Protein AF-A0A3R7V518-F1 (afdb_monomer_lite)

Sequence (97 aa):
MDKMVHTALNSLKMILQNQQITSQNISNASVVGYRRDSNSEFGTAYLNSEEGLNTRVFATREIGAFSTQQGDLESTENPLDVAIKGEGYFIIQPKEG

Foldseek 3Di:
DCQVVVQVVLVVVLVVVLVVLVVVCVVCVPPPPDWRADSWDKDKDFDDDPDDDRPHIGIDTDDDDTDPDDDDDDDPVDPPDDDDDDDDDDDDDPPVD

Secondary structure (DSSP, 8-state):
--HHHHHHHHHHHHHHHHHHHHHHHHHTTTSTTPPPBP---EEEEE---SSS----EEEEE----B------------TT----SSS-------TT-

Structure (mmCIF, N/CA/C/O backbone):
data_AF-A0A3R7V518-F1
#
_entry.id   AF-A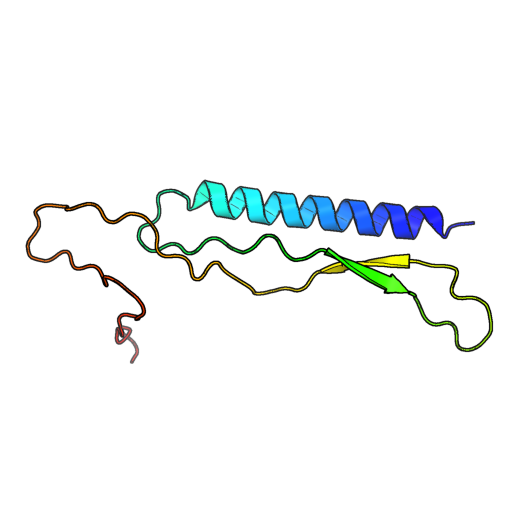0A3R7V518-F1
#
loop_
_atom_site.group_PDB
_atom_site.id
_atom_site.type_symbol
_atom_site.label_atom_id
_atom_site.label_alt_id
_atom_site.label_comp_id
_atom_site.label_asym_id
_atom_site.label_entity_id
_atom_site.label_seq_id
_atom_site.pdbx_PDB_ins_code
_atom_site.Cartn_x
_atom_site.Cartn_y
_atom_site.Cartn_z
_atom_site.occupancy
_atom_site.B_iso_or_equiv
_atom_site.auth_seq_id
_atom_site.auth_comp_id
_atom_site.auth_asym_id
_atom_site.auth_atom_id
_atom_site.pdbx_PDB_model_num
ATOM 1 N N . MET A 1 1 ? 20.311 6.537 -35.758 1.00 65.12 1 MET A N 1
ATOM 2 C CA . MET A 1 1 ? 20.483 7.280 -34.492 1.00 65.12 1 MET A CA 1
ATOM 3 C C . MET A 1 1 ? 19.095 7.789 -34.134 1.00 65.12 1 MET A C 1
ATOM 5 O O . MET A 1 1 ? 18.523 8.463 -34.966 1.00 65.12 1 MET A O 1
ATOM 9 N N . ASP A 1 2 ? 18.341 7.163 -33.226 1.00 69.81 2 ASP A N 1
ATOM 10 C CA . ASP A 1 2 ? 18.330 7.526 -31.794 1.00 69.81 2 ASP A CA 1
ATOM 11 C C . ASP A 1 2 ? 17.738 6.407 -30.887 1.00 69.81 2 ASP A C 1
ATOM 13 O O . ASP A 1 2 ? 17.187 6.631 -29.813 1.00 69.81 2 ASP A O 1
ATOM 17 N N . LYS A 1 3 ? 17.781 5.148 -31.354 1.00 66.94 3 LYS A N 1
ATOM 18 C CA . LYS A 1 3 ? 17.071 4.009 -30.726 1.00 66.94 3 LYS A CA 1
ATOM 19 C C . LYS A 1 3 ? 17.499 3.760 -29.270 1.00 66.94 3 LYS A C 1
ATOM 21 O O . LYS A 1 3 ? 16.656 3.451 -28.436 1.00 66.94 3 LYS A O 1
ATOM 26 N N . MET A 1 4 ? 18.790 3.933 -28.977 1.00 78.19 4 MET A N 1
ATOM 27 C CA . MET A 1 4 ? 19.349 3.737 -27.635 1.00 78.19 4 MET A CA 1
ATOM 28 C C . MET A 1 4 ? 18.865 4.795 -26.641 1.00 78.19 4 MET A C 1
ATOM 30 O O . MET A 1 4 ? 18.643 4.464 -25.482 1.00 78.19 4 MET A O 1
ATOM 34 N N . VAL A 1 5 ? 18.648 6.038 -27.085 1.00 84.94 5 VAL A N 1
ATOM 35 C CA . VAL A 1 5 ? 18.177 7.126 -26.214 1.00 84.94 5 VAL A CA 1
ATOM 36 C C . VAL A 1 5 ? 16.748 6.863 -25.751 1.00 84.94 5 VAL A C 1
ATOM 38 O O . VAL A 1 5 ? 16.453 7.022 -24.571 1.00 84.94 5 VAL A O 1
ATOM 41 N N . HIS A 1 6 ? 15.871 6.374 -26.632 1.00 82.69 6 HIS A N 1
ATOM 42 C CA . HIS A 1 6 ? 14.499 6.026 -26.250 1.00 82.69 6 HIS A CA 1
ATOM 43 C C . HIS A 1 6 ? 14.428 4.839 -25.284 1.00 82.69 6 HIS A C 1
ATOM 45 O O . HIS A 1 6 ? 13.648 4.880 -24.333 1.00 82.69 6 HIS A O 1
ATOM 51 N N . THR A 1 7 ? 15.252 3.808 -25.490 1.00 83.94 7 THR A N 1
ATOM 52 C CA . THR A 1 7 ? 15.352 2.684 -24.548 1.00 83.94 7 THR A CA 1
ATOM 53 C C . THR A 1 7 ? 15.921 3.147 -23.204 1.00 83.94 7 THR A C 1
ATOM 55 O O . THR A 1 7 ? 15.347 2.833 -22.166 1.00 83.94 7 THR A O 1
ATOM 58 N N . ALA A 1 8 ? 16.982 3.962 -23.199 1.00 86.62 8 ALA A N 1
ATOM 59 C CA . ALA A 1 8 ? 17.555 4.512 -21.971 1.00 86.62 8 ALA A CA 1
ATOM 60 C C . ALA A 1 8 ? 16.552 5.393 -21.205 1.00 86.62 8 ALA A C 1
ATOM 62 O O . ALA A 1 8 ? 16.398 5.244 -19.994 1.00 86.62 8 ALA A O 1
ATOM 63 N N . LEU A 1 9 ? 15.820 6.265 -21.906 1.00 89.50 9 LEU A N 1
ATOM 64 C CA . LEU A 1 9 ? 14.787 7.114 -21.314 1.00 89.50 9 LEU A CA 1
ATOM 65 C C . LEU A 1 9 ? 13.636 6.289 -20.718 1.00 89.50 9 LEU A C 1
ATOM 67 O O . LEU A 1 9 ? 13.154 6.608 -19.632 1.00 89.50 9 LEU A O 1
ATOM 71 N N . ASN A 1 10 ? 13.207 5.222 -21.398 1.00 88.12 10 ASN A N 1
ATOM 72 C CA . ASN A 1 10 ? 12.198 4.297 -20.881 1.00 88.12 10 ASN A CA 1
ATOM 73 C C . ASN A 1 10 ? 12.674 3.617 -19.586 1.00 88.12 10 ASN A C 1
ATOM 75 O O . ASN A 1 10 ? 11.942 3.643 -18.597 1.00 88.12 10 ASN A O 1
ATOM 79 N N . SER A 1 11 ? 13.912 3.120 -19.549 1.00 86.75 11 SER A N 1
ATOM 80 C CA . SER A 1 11 ? 14.492 2.535 -18.336 1.00 86.75 11 SER A CA 1
ATOM 81 C C . SER A 1 11 ? 14.588 3.543 -17.187 1.00 86.75 11 SER A C 1
ATOM 83 O O . SER A 1 11 ? 14.198 3.230 -16.064 1.00 86.75 11 SER A O 1
ATOM 85 N N . LEU A 1 12 ? 15.038 4.776 -17.452 1.00 90.62 12 LEU A N 1
ATOM 86 C CA . LEU A 1 12 ? 15.095 5.837 -16.437 1.00 90.62 12 LEU A CA 1
ATOM 87 C C . LEU A 1 12 ? 13.707 6.164 -15.879 1.00 90.62 12 LEU A C 1
ATOM 89 O O . LEU A 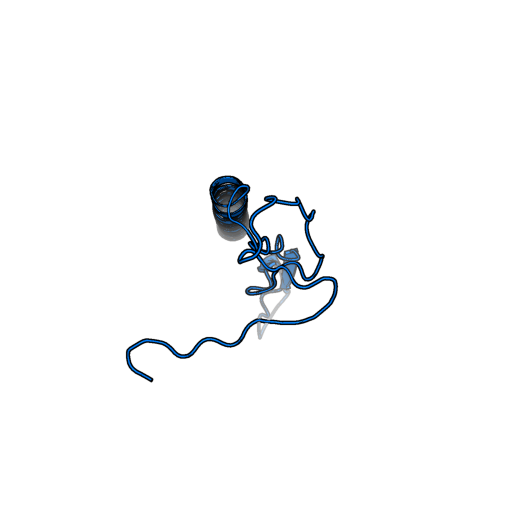1 12 ? 13.538 6.269 -14.665 1.00 90.62 12 LEU A O 1
ATOM 93 N N . LYS A 1 13 ? 12.697 6.269 -16.748 1.00 89.62 13 LYS A N 1
ATOM 94 C CA . LYS A 1 13 ? 11.308 6.489 -16.328 1.00 89.62 13 LYS A CA 1
ATOM 95 C C . LYS A 1 13 ? 10.823 5.375 -15.397 1.00 89.62 13 LYS A C 1
ATOM 97 O O . LYS A 1 13 ? 10.163 5.661 -14.403 1.00 89.62 13 LYS A O 1
ATOM 102 N N . MET A 1 14 ? 11.166 4.124 -15.690 1.00 87.31 14 MET A N 1
ATOM 103 C CA . MET A 1 14 ? 10.771 2.980 -14.865 1.00 87.31 14 MET A CA 1
ATOM 104 C C . MET A 1 14 ? 11.469 2.964 -13.506 1.00 87.31 14 MET A C 1
ATOM 106 O O . MET A 1 14 ? 10.825 2.689 -12.496 1.00 87.31 14 MET A O 1
ATOM 110 N N . ILE A 1 15 ? 12.747 3.342 -13.454 1.00 89.12 15 ILE A N 1
ATOM 111 C CA . ILE A 1 15 ? 13.480 3.506 -12.192 1.00 89.12 15 ILE A CA 1
ATOM 112 C C . ILE A 1 15 ? 12.824 4.586 -11.323 1.00 89.12 15 ILE A C 1
ATOM 114 O O . ILE A 1 15 ? 12.588 4.353 -10.138 1.00 89.12 15 ILE A O 1
ATOM 118 N N . LEU A 1 16 ? 12.472 5.737 -11.908 1.00 91.62 16 LEU A N 1
ATOM 119 C CA . LEU A 1 16 ? 11.797 6.821 -11.185 1.00 91.62 16 LEU A CA 1
ATOM 120 C C . LEU A 1 16 ? 10.439 6.380 -10.621 1.00 91.62 16 LEU A C 1
ATOM 122 O O . LEU A 1 16 ? 10.120 6.669 -9.471 1.00 91.62 16 LEU A O 1
ATOM 126 N N . GLN A 1 17 ? 9.656 5.630 -11.397 1.00 88.56 17 GLN A N 1
ATOM 127 C CA . GLN A 1 17 ? 8.376 5.090 -10.932 1.00 88.56 17 GLN A CA 1
ATOM 128 C C . GLN A 1 17 ? 8.550 4.092 -9.779 1.00 88.56 17 GLN A C 1
ATOM 130 O O . GLN A 1 17 ? 7.801 4.141 -8.804 1.00 88.56 17 GLN A O 1
ATOM 135 N N . ASN A 1 18 ? 9.553 3.217 -9.847 1.00 87.88 18 ASN A N 1
ATOM 136 C CA . ASN A 1 18 ? 9.855 2.291 -8.755 1.00 87.88 18 ASN A CA 1
ATOM 137 C C . ASN A 1 18 ? 10.325 3.006 -7.488 1.00 87.88 18 ASN A C 1
ATOM 139 O O . ASN A 1 18 ? 9.957 2.608 -6.381 1.00 87.88 18 ASN A O 1
ATOM 143 N N . GLN A 1 19 ? 11.110 4.071 -7.641 1.00 92.06 19 GLN A N 1
ATOM 144 C CA . GLN A 1 19 ? 11.511 4.910 -6.519 1.00 92.06 19 GLN A CA 1
ATOM 145 C C . GLN A 1 19 ? 10.291 5.562 -5.860 1.00 92.06 19 GLN A C 1
ATOM 147 O O . GLN A 1 19 ? 10.196 5.560 -4.636 1.00 92.06 19 GLN A O 1
ATOM 152 N N . GLN A 1 20 ? 9.334 6.053 -6.652 1.00 92.19 20 GLN A N 1
ATOM 153 C CA . GLN A 1 20 ? 8.097 6.637 -6.133 1.00 92.19 20 GLN A CA 1
ATOM 154 C C . GLN A 1 20 ? 7.284 5.629 -5.307 1.00 92.19 20 GLN A C 1
ATOM 156 O O . GLN A 1 20 ? 6.840 5.960 -4.211 1.00 92.19 20 GLN A O 1
ATOM 161 N N . ILE A 1 21 ? 7.135 4.390 -5.783 1.00 90.69 21 ILE A N 1
ATOM 162 C CA . ILE A 1 21 ? 6.421 3.326 -5.052 1.00 90.69 21 ILE A CA 1
ATOM 163 C C . ILE A 1 21 ? 7.151 2.949 -3.775 1.00 90.69 21 ILE A C 1
ATOM 165 O O . ILE A 1 21 ? 6.541 2.823 -2.721 1.00 90.69 21 ILE A O 1
ATOM 169 N N . THR A 1 22 ? 8.472 2.807 -3.853 1.00 92.06 22 THR A N 1
ATOM 170 C CA . THR A 1 22 ? 9.289 2.506 -2.676 1.00 92.06 22 THR A CA 1
ATOM 171 C C . THR A 1 22 ? 9.140 3.609 -1.631 1.00 92.06 22 THR A C 1
ATOM 173 O O . THR A 1 22 ? 8.919 3.315 -0.460 1.00 92.06 22 THR A O 1
ATOM 176 N N . SER A 1 23 ? 9.183 4.875 -2.056 1.00 95.50 23 SER A N 1
ATOM 177 C CA . SER A 1 23 ? 8.950 6.022 -1.180 1.00 95.50 23 SER A CA 1
ATOM 178 C C . SER A 1 23 ? 7.561 5.966 -0.547 1.00 95.50 23 SER A C 1
ATOM 180 O O . SER A 1 23 ? 7.452 6.121 0.664 1.00 95.50 23 SER A O 1
ATOM 182 N N . GLN A 1 24 ? 6.515 5.690 -1.331 1.00 93.94 24 GLN A N 1
ATOM 183 C CA . GLN A 1 24 ? 5.143 5.581 -0.832 1.00 93.94 24 GLN A CA 1
ATOM 184 C C . GLN A 1 24 ? 4.992 4.442 0.189 1.00 93.94 24 GLN A C 1
ATOM 186 O O . GLN A 1 24 ? 4.377 4.634 1.238 1.00 93.94 24 GLN A O 1
ATOM 191 N N . ASN A 1 25 ? 5.588 3.280 -0.085 1.00 93.88 25 ASN A N 1
ATOM 192 C CA . ASN A 1 25 ? 5.580 2.129 0.816 1.00 93.88 25 ASN A CA 1
ATOM 193 C C . ASN A 1 25 ? 6.281 2.451 2.147 1.00 93.88 25 ASN A C 1
ATOM 195 O O . ASN A 1 25 ? 5.774 2.094 3.206 1.00 93.88 25 ASN A O 1
ATOM 199 N N . ILE A 1 26 ? 7.423 3.148 2.108 1.00 95.75 26 ILE A N 1
ATOM 200 C CA . ILE A 1 26 ? 8.154 3.569 3.314 1.00 95.75 26 ILE A CA 1
ATOM 201 C C . ILE A 1 26 ? 7.346 4.600 4.105 1.00 95.75 26 ILE A C 1
ATOM 203 O O . ILE A 1 26 ? 7.228 4.481 5.322 1.00 95.75 26 ILE A O 1
ATOM 207 N N . SER A 1 27 ? 6.761 5.592 3.432 1.00 97.25 27 SER A N 1
ATOM 208 C CA . SER A 1 27 ? 5.960 6.629 4.088 1.00 97.25 27 SER A CA 1
ATOM 209 C C . SER A 1 27 ? 4.737 6.068 4.818 1.00 97.25 27 SER A C 1
ATOM 211 O O . SER A 1 27 ? 4.343 6.629 5.834 1.00 97.25 27 SER A O 1
ATOM 213 N N . ASN A 1 28 ? 4.167 4.957 4.340 1.00 95.25 28 ASN A N 1
ATOM 214 C CA . ASN A 1 28 ? 3.017 4.298 4.967 1.00 95.25 28 ASN A CA 1
ATOM 215 C C . ASN A 1 28 ? 3.391 3.070 5.810 1.00 95.25 28 ASN A C 1
ATOM 217 O O . ASN A 1 28 ? 2.505 2.322 6.214 1.00 95.25 28 ASN A O 1
ATOM 221 N N . ALA A 1 29 ? 4.675 2.851 6.105 1.00 93.38 29 ALA A N 1
ATOM 222 C CA . ALA A 1 29 ? 5.124 1.661 6.829 1.00 93.38 29 ALA A CA 1
ATOM 223 C C . ALA A 1 29 ? 4.507 1.522 8.236 1.00 93.38 29 ALA A C 1
ATOM 225 O O . ALA A 1 29 ? 4.393 0.409 8.738 1.00 93.38 29 ALA A O 1
ATOM 226 N N . SER A 1 30 ? 4.099 2.631 8.862 1.00 92.88 30 SER A N 1
ATOM 227 C CA . SER A 1 30 ? 3.448 2.658 10.180 1.00 92.88 30 SER A CA 1
ATOM 228 C C . SER A 1 30 ? 1.918 2.746 10.127 1.00 92.88 30 SER A C 1
ATOM 230 O O . SER A 1 30 ? 1.273 2.800 11.173 1.00 92.88 30 SER A O 1
ATOM 232 N N . VAL A 1 31 ? 1.314 2.791 8.935 1.00 94.31 31 VAL A N 1
ATOM 233 C CA . VAL A 1 31 ? -0.143 2.885 8.794 1.00 94.31 31 VAL A CA 1
ATOM 234 C C . VAL A 1 31 ? -0.764 1.509 9.036 1.00 94.31 31 VAL A C 1
ATOM 236 O O . VAL A 1 31 ? -0.486 0.545 8.322 1.00 94.31 31 VAL A O 1
ATOM 239 N N . VAL A 1 32 ? -1.641 1.418 10.038 1.00 93.44 32 VAL A N 1
ATOM 240 C CA . VAL A 1 32 ? -2.334 0.172 10.397 1.00 93.44 32 VAL A CA 1
ATOM 241 C C . VAL A 1 32 ? -3.185 -0.321 9.226 1.00 93.44 32 VAL A C 1
ATOM 243 O O . VAL A 1 32 ? -3.958 0.434 8.638 1.00 93.44 32 VAL A O 1
ATOM 246 N N . GLY A 1 33 ? -3.047 -1.603 8.883 1.00 92.06 33 GLY A N 1
ATOM 247 C CA . GLY A 1 33 ? -3.793 -2.229 7.787 1.00 92.06 33 GLY A CA 1
ATOM 248 C C . GLY A 1 33 ? -3.298 -1.873 6.380 1.00 92.06 33 GLY A C 1
ATOM 249 O O . GLY A 1 33 ? -3.910 -2.311 5.404 1.00 92.06 33 GLY A O 1
ATOM 250 N N . TYR A 1 34 ? -2.196 -1.122 6.248 1.00 94.12 34 TYR A N 1
ATOM 251 C CA . TYR A 1 34 ? -1.608 -0.805 4.949 1.00 94.12 34 TYR A CA 1
ATOM 252 C C . TYR A 1 34 ? -1.137 -2.071 4.223 1.00 94.12 34 TYR A C 1
ATOM 254 O O . TYR A 1 34 ? -0.401 -2.898 4.766 1.00 94.12 34 TYR A O 1
ATOM 262 N N . ARG A 1 35 ? -1.543 -2.214 2.959 1.00 92.25 35 ARG A N 1
ATOM 263 C CA . ARG A 1 35 ? -1.023 -3.236 2.050 1.00 92.25 35 ARG A CA 1
ATOM 264 C C . ARG A 1 35 ? -0.053 -2.555 1.101 1.00 92.25 35 ARG A C 1
ATOM 266 O O . ARG A 1 35 ? -0.456 -1.682 0.340 1.00 92.25 35 ARG A O 1
ATOM 273 N N . ARG A 1 36 ? 1.221 -2.953 1.159 1.00 91.88 36 ARG A N 1
ATOM 274 C CA . ARG A 1 36 ? 2.248 -2.383 0.282 1.00 91.88 36 ARG A CA 1
ATOM 275 C C . ARG A 1 36 ? 1.874 -2.584 -1.182 1.00 91.88 36 ARG A C 1
ATOM 277 O O . ARG A 1 36 ? 1.437 -3.678 -1.562 1.00 91.88 36 ARG A O 1
ATOM 284 N N . ASP A 1 37 ? 2.133 -1.570 -1.992 1.00 90.19 37 ASP A N 1
ATOM 285 C CA . ASP A 1 37 ? 2.085 -1.719 -3.438 1.00 90.19 37 ASP A CA 1
ATOM 286 C C . ASP A 1 37 ? 3.168 -2.711 -3.855 1.00 90.19 37 ASP A C 1
ATOM 288 O O . ASP A 1 37 ? 4.314 -2.648 -3.385 1.00 90.19 37 ASP A O 1
ATOM 292 N N . SER A 1 38 ? 2.798 -3.660 -4.713 1.00 82.44 38 SER A N 1
ATOM 293 C CA . SER A 1 38 ? 3.766 -4.609 -5.237 1.00 82.44 38 SER A CA 1
ATOM 294 C C . SER A 1 38 ? 4.745 -3.864 -6.135 1.00 82.44 38 SER A C 1
ATOM 296 O O . SER A 1 38 ? 4.357 -3.024 -6.956 1.00 82.44 38 SER A O 1
ATOM 298 N N . ASN A 1 39 ? 6.030 -4.194 -6.006 1.00 69.94 39 ASN A N 1
ATOM 299 C CA . ASN A 1 39 ? 6.992 -3.816 -7.026 1.00 69.94 39 ASN A CA 1
ATOM 300 C C . ASN A 1 39 ? 6.536 -4.508 -8.301 1.00 69.94 39 ASN A C 1
ATOM 302 O O . ASN A 1 39 ? 6.506 -5.735 -8.357 1.00 69.94 39 ASN A O 1
ATOM 306 N N . SER A 1 40 ? 6.114 -3.729 -9.286 1.00 64.69 40 SER A N 1
ATOM 307 C CA . SER A 1 40 ? 5.596 -4.327 -10.501 1.00 64.69 40 SER A CA 1
ATOM 308 C C . SER A 1 40 ? 6.614 -5.232 -11.147 1.00 64.69 40 SER A C 1
ATOM 310 O O . SER A 1 40 ? 7.794 -4.892 -11.253 1.00 64.69 40 SER A O 1
ATOM 312 N N . GLU A 1 41 ? 6.107 -6.343 -11.649 1.00 65.88 41 GLU A N 1
ATOM 313 C CA . GLU A 1 41 ? 6.870 -7.215 -12.509 1.00 65.88 41 GLU A CA 1
ATOM 314 C C . GLU A 1 41 ? 7.296 -6.433 -13.750 1.00 65.88 41 GLU A C 1
ATOM 316 O O . GLU A 1 41 ? 6.502 -5.752 -14.415 1.00 65.88 41 GLU A O 1
ATOM 321 N N . PHE A 1 42 ? 8.600 -6.467 -14.003 1.00 70.31 42 PHE A N 1
ATOM 322 C CA . PHE A 1 42 ? 9.190 -5.841 -15.164 1.00 70.31 42 PHE A CA 1
ATOM 323 C C . PHE A 1 42 ? 9.132 -6.810 -16.334 1.00 70.31 42 PHE A C 1
ATOM 325 O O . PHE A 1 42 ? 9.763 -7.864 -16.318 1.00 70.31 42 PHE A O 1
ATOM 332 N N . GLY A 1 43 ? 8.375 -6.428 -17.354 1.00 73.38 43 GLY A N 1
ATOM 333 C CA . GLY A 1 43 ? 8.315 -7.126 -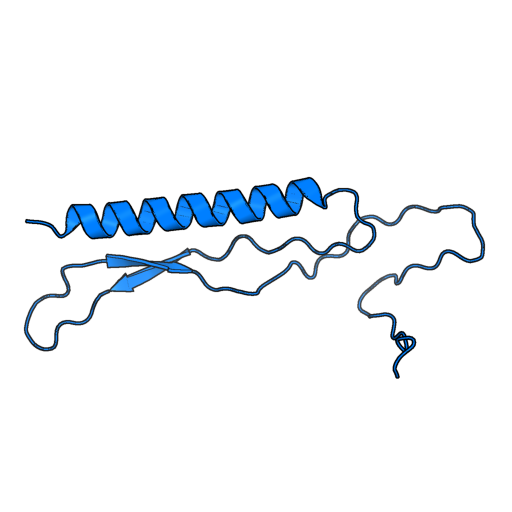18.626 1.00 73.38 43 GLY A CA 1
ATOM 334 C C . GLY A 1 43 ? 9.225 -6.481 -19.664 1.00 73.38 43 GLY A C 1
ATOM 335 O O . GLY A 1 43 ? 9.773 -5.392 -19.476 1.00 73.38 43 GLY A O 1
ATOM 336 N N . THR A 1 44 ? 9.356 -7.148 -20.806 1.00 78.62 44 THR A N 1
ATOM 337 C CA . THR A 1 44 ? 9.925 -6.546 -22.013 1.00 78.62 44 THR A CA 1
ATOM 338 C C . THR A 1 44 ? 8.941 -6.708 -23.159 1.00 78.62 44 THR A C 1
ATOM 340 O O . THR A 1 44 ? 8.308 -7.753 -23.303 1.00 78.62 44 THR A O 1
ATOM 343 N N . ALA A 1 45 ? 8.790 -5.666 -23.969 1.00 80.94 45 ALA A N 1
ATOM 344 C CA . ALA A 1 45 ? 7.973 -5.692 -25.170 1.00 80.94 45 ALA A CA 1
ATOM 345 C C . ALA A 1 45 ? 8.780 -5.195 -26.365 1.00 80.94 45 ALA A C 1
ATOM 347 O O . ALA A 1 45 ? 9.510 -4.201 -26.288 1.00 80.94 45 ALA A O 1
ATOM 348 N N . TYR A 1 46 ? 8.622 -5.891 -27.485 1.00 78.00 46 TYR A N 1
ATOM 349 C CA . TYR A 1 46 ? 9.171 -5.470 -28.764 1.00 78.00 46 TYR A CA 1
ATOM 350 C C . TYR A 1 46 ? 8.200 -4.503 -29.434 1.00 78.00 46 TYR A C 1
ATOM 352 O O . TYR A 1 46 ? 6.989 -4.724 -29.433 1.00 78.00 46 TYR A O 1
ATOM 360 N N . LEU A 1 47 ? 8.728 -3.434 -30.028 1.00 73.00 47 LEU A N 1
ATOM 361 C CA . LEU A 1 47 ? 7.920 -2.597 -30.909 1.00 73.00 47 LEU A CA 1
ATOM 362 C C . LEU A 1 47 ? 7.773 -3.316 -32.252 1.00 73.00 47 LEU A C 1
ATOM 364 O O . LEU A 1 47 ? 8.769 -3.481 -32.959 1.00 73.00 47 LEU A O 1
ATOM 368 N N . ASN A 1 48 ? 6.551 -3.731 -32.584 1.00 68.56 48 ASN A N 1
ATOM 369 C CA . ASN A 1 48 ? 6.248 -4.358 -33.868 1.00 68.56 48 ASN A CA 1
ATOM 370 C C . ASN A 1 48 ? 6.363 -3.326 -34.997 1.00 68.56 48 ASN A C 1
ATOM 372 O O . ASN A 1 48 ? 5.733 -2.270 -34.938 1.00 68.56 48 ASN A O 1
ATOM 376 N N . SER A 1 49 ? 7.172 -3.631 -36.013 1.00 65.06 49 SER A N 1
ATOM 377 C CA . SER A 1 49 ? 7.199 -2.902 -37.286 1.00 65.06 49 SER A CA 1
ATOM 378 C C . SER A 1 49 ? 6.419 -3.709 -38.323 1.00 65.06 49 SER A C 1
ATOM 380 O O . SER A 1 49 ? 6.699 -4.895 -38.477 1.00 65.06 49 SER A O 1
ATOM 382 N N . GLU A 1 50 ? 5.458 -3.099 -39.025 1.00 65.38 50 GLU A N 1
ATOM 383 C CA . GLU A 1 50 ? 4.695 -3.777 -40.095 1.00 65.38 50 GLU A CA 1
ATOM 384 C C . GLU A 1 50 ? 5.601 -4.216 -41.257 1.00 65.38 50 GLU A C 1
ATOM 386 O O . GLU A 1 50 ? 5.359 -5.244 -41.882 1.00 65.38 50 GLU A O 1
ATOM 391 N N . GLU A 1 51 ? 6.709 -3.502 -41.476 1.00 61.62 51 GLU A N 1
ATOM 392 C CA . GLU A 1 51 ? 7.774 -3.893 -42.396 1.00 61.62 51 GLU A CA 1
ATOM 393 C C . GLU A 1 51 ? 9.136 -3.818 -41.678 1.00 61.62 51 GLU A C 1
ATOM 395 O O . GLU A 1 51 ? 9.552 -2.756 -41.203 1.00 61.62 51 GLU A O 1
ATOM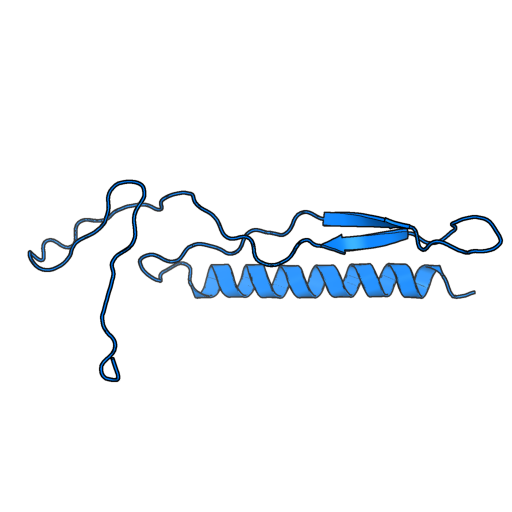 400 N N . GLY A 1 52 ? 9.843 -4.950 -41.561 1.00 66.69 52 GLY A N 1
ATOM 401 C CA . GLY A 1 52 ? 11.237 -5.018 -41.090 1.00 66.69 52 GLY A CA 1
ATOM 402 C C . GLY A 1 52 ? 11.481 -5.725 -39.7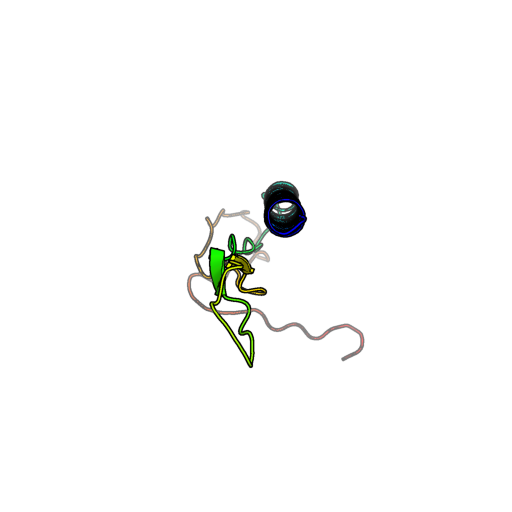47 1.00 66.69 52 GLY A C 1
ATOM 403 O O . GLY A 1 52 ? 10.589 -6.294 -39.129 1.00 66.69 52 GLY A O 1
ATOM 404 N N . LEU A 1 53 ? 12.746 -5.722 -39.303 1.00 66.69 53 LEU A N 1
ATO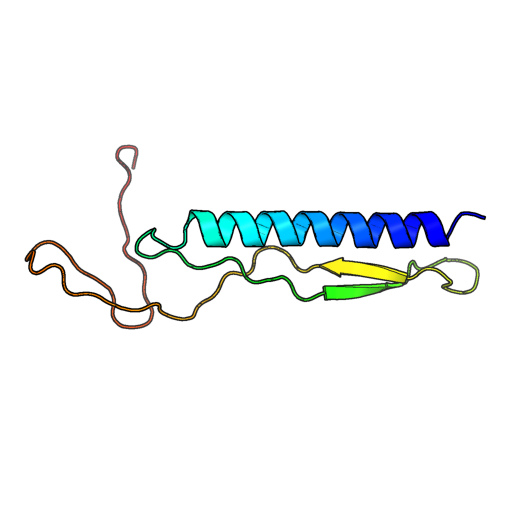M 405 C CA . LEU A 1 53 ? 13.176 -6.379 -38.061 1.00 66.69 53 LEU A CA 1
ATOM 406 C C . LEU A 1 53 ? 12.788 -5.564 -36.812 1.00 66.69 53 LEU A C 1
ATOM 408 O O . LEU A 1 53 ? 13.073 -4.363 -36.719 1.00 66.69 53 LEU A O 1
ATOM 412 N N . ASN A 1 54 ? 12.248 -6.250 -35.799 1.00 70.00 54 ASN A N 1
ATOM 413 C CA . ASN A 1 54 ? 11.924 -5.698 -34.478 1.00 70.00 54 ASN A CA 1
ATOM 414 C C . ASN A 1 54 ? 13.200 -5.363 -33.685 1.00 70.00 54 ASN A C 1
ATOM 416 O O . ASN A 1 54 ? 13.675 -6.123 -32.848 1.00 70.00 54 ASN A O 1
ATOM 420 N N . THR A 1 55 ? 13.782 -4.199 -33.966 1.00 69.94 55 THR A N 1
ATOM 421 C CA . THR A 1 55 ? 15.079 -3.768 -33.405 1.00 69.94 55 THR A CA 1
ATOM 422 C C . THR A 1 55 ? 14.968 -2.929 -32.127 1.00 69.94 55 THR A C 1
ATOM 424 O O . THR A 1 55 ? 15.964 -2.351 -31.694 1.00 69.94 55 THR A O 1
ATOM 427 N N . ARG A 1 56 ? 13.771 -2.794 -31.540 1.00 72.81 56 ARG A N 1
ATOM 428 C CA . ARG A 1 56 ? 13.528 -1.976 -30.340 1.00 72.81 56 ARG A CA 1
ATOM 429 C C . ARG A 1 56 ? 12.845 -2.802 -29.261 1.00 72.81 56 ARG A C 1
ATOM 431 O O . ARG A 1 56 ? 11.777 -3.359 -29.505 1.00 72.81 56 ARG A O 1
ATOM 438 N N . VAL A 1 57 ? 13.451 -2.804 -28.079 1.00 76.44 57 VAL A N 1
ATOM 439 C CA . VAL A 1 57 ? 12.910 -3.412 -26.863 1.00 76.44 57 VAL A CA 1
ATOM 440 C C . VAL A 1 57 ? 12.631 -2.297 -25.867 1.00 76.44 57 VAL A C 1
ATOM 442 O O . VAL A 1 57 ? 13.495 -1.450 -25.620 1.00 76.44 57 VAL A O 1
ATOM 445 N N . PHE A 1 58 ? 11.422 -2.295 -25.325 1.00 79.56 58 PHE A N 1
ATOM 446 C CA . PHE A 1 58 ? 11.010 -1.432 -24.230 1.00 79.56 58 PHE A CA 1
ATOM 447 C C . PHE A 1 58 ? 10.768 -2.285 -22.999 1.00 79.56 58 PHE A C 1
ATOM 449 O O . PHE A 1 58 ? 10.226 -3.387 -23.095 1.00 79.56 58 PHE A O 1
ATOM 456 N N . ALA A 1 59 ? 11.155 -1.769 -21.844 1.00 79.00 59 ALA A N 1
ATOM 457 C CA . ALA A 1 59 ? 10.742 -2.348 -20.591 1.00 79.00 59 ALA A CA 1
ATOM 458 C C . ALA A 1 59 ? 9.282 -1.930 -20.321 1.00 79.00 59 ALA A C 1
ATOM 460 O O . ALA A 1 59 ? 8.864 -0.790 -20.569 1.00 79.00 59 ALA A O 1
ATOM 461 N N . THR A 1 60 ? 8.483 -2.901 -19.893 1.00 78.94 60 THR A N 1
ATOM 462 C CA . THR A 1 60 ? 7.062 -2.760 -19.573 1.00 78.94 60 THR A CA 1
ATOM 463 C C . THR A 1 60 ? 6.826 -3.095 -18.110 1.00 78.94 60 THR A C 1
ATOM 465 O O . THR A 1 60 ? 7.690 -3.643 -17.424 1.00 78.94 60 THR A O 1
ATOM 468 N N . ARG A 1 61 ? 5.660 -2.700 -17.608 1.00 73.56 61 ARG A N 1
ATOM 469 C CA . ARG A 1 61 ? 5.321 -2.791 -16.195 1.00 73.56 61 ARG A CA 1
ATOM 470 C C . ARG A 1 61 ? 3.833 -3.081 -16.051 1.00 73.56 61 ARG A C 1
ATOM 472 O O . ARG A 1 61 ? 3.028 -2.360 -16.637 1.00 73.56 61 ARG A O 1
ATOM 479 N N . GLU A 1 62 ? 3.475 -4.077 -15.252 1.00 72.75 62 GLU A N 1
ATOM 480 C CA . GLU A 1 62 ? 2.081 -4.322 -14.865 1.00 72.75 62 GLU A CA 1
ATOM 481 C C . GLU A 1 62 ? 1.691 -3.418 -13.687 1.00 72.75 62 GLU A C 1
ATOM 483 O O . GLU A 1 62 ? 2.430 -3.327 -12.713 1.00 72.75 62 GLU A O 1
ATOM 488 N N . ILE A 1 63 ? 0.575 -2.692 -13.763 1.00 72.88 63 ILE A N 1
ATOM 489 C CA . ILE A 1 63 ? 0.195 -1.671 -12.769 1.00 72.88 63 ILE A CA 1
ATOM 490 C C . ILE A 1 63 ? -0.986 -2.177 -11.934 1.00 72.88 63 ILE A C 1
ATOM 492 O O . ILE A 1 63 ? -1.903 -2.779 -12.479 1.00 72.88 63 ILE A O 1
ATOM 496 N N . GLY A 1 64 ? -0.999 -1.855 -10.635 1.00 74.88 64 GLY A N 1
ATOM 497 C CA . GLY A 1 64 ? -2.198 -1.971 -9.793 1.00 74.88 64 GLY A CA 1
ATOM 498 C C . GLY A 1 64 ? -2.254 -3.183 -8.862 1.00 74.88 64 GLY A C 1
ATOM 499 O O . GLY A 1 64 ? -3.285 -3.407 -8.237 1.00 74.88 64 GLY A O 1
ATOM 500 N N . ALA A 1 65 ? -1.171 -3.951 -8.740 1.00 85.94 65 ALA A N 1
ATOM 501 C CA . ALA A 1 65 ? -1.087 -5.035 -7.765 1.00 85.94 65 ALA A CA 1
ATOM 502 C C . ALA A 1 65 ? -0.587 -4.531 -6.400 1.00 85.94 65 ALA A C 1
ATOM 504 O O . ALA A 1 65 ? 0.379 -3.770 -6.321 1.00 85.94 65 ALA A O 1
ATOM 505 N N . PHE A 1 66 ? -1.189 -5.031 -5.323 1.00 89.81 66 PHE A N 1
ATOM 506 C CA . PHE A 1 66 ? -0.744 -4.836 -3.942 1.00 89.81 66 PHE A CA 1
ATOM 507 C C . PHE A 1 66 ? -0.543 -6.192 -3.257 1.00 89.81 66 PHE A C 1
ATOM 509 O O . PHE A 1 66 ? -1.028 -7.226 -3.717 1.00 89.81 66 PHE A O 1
ATOM 516 N N . SER A 1 67 ? 0.198 -6.203 -2.154 1.00 89.94 67 SER A N 1
ATOM 517 C CA . SER A 1 67 ? 0.453 -7.427 -1.394 1.00 89.94 67 SER A CA 1
ATOM 518 C C . SER A 1 67 ? -0.806 -7.930 -0.685 1.00 89.94 67 SER A C 1
ATOM 520 O O . SER A 1 67 ? -1.383 -7.216 0.132 1.00 89.94 67 SER A O 1
ATOM 522 N N . THR A 1 68 ? -1.171 -9.194 -0.901 1.00 88.62 68 THR A N 1
ATOM 523 C CA . THR A 1 68 ? -2.230 -9.884 -0.140 1.00 88.62 68 THR A CA 1
ATOM 524 C C . THR A 1 68 ? -1.738 -10.438 1.201 1.00 88.62 68 THR A C 1
ATOM 526 O O . THR A 1 68 ? -2.535 -10.819 2.051 1.00 88.62 68 THR A O 1
ATOM 529 N N . GLN A 1 69 ? -0.422 -10.439 1.445 1.00 89.88 69 GLN A N 1
ATOM 530 C CA . GLN A 1 69 ? 0.158 -10.973 2.681 1.00 89.88 69 GLN A CA 1
ATOM 531 C C . GLN A 1 69 ? -0.261 -10.153 3.898 1.00 89.88 69 GLN A C 1
ATOM 533 O O . GLN A 1 69 ? -0.125 -8.925 3.895 1.00 89.88 69 GLN A O 1
ATOM 538 N N . GLN A 1 70 ? -0.773 -10.843 4.918 1.00 90.06 70 GLN A N 1
ATOM 539 C CA . GLN A 1 70 ? -1.138 -10.271 6.212 1.00 90.06 70 GLN A CA 1
ATOM 540 C C . GLN A 1 70 ? 0.112 -9.773 6.945 1.00 90.06 70 GLN A C 1
ATOM 542 O O . GLN A 1 70 ? 1.112 -10.483 7.011 1.00 90.06 70 GLN A O 1
ATOM 547 N N . GLY A 1 71 ? 0.041 -8.549 7.473 1.00 90.19 71 GLY A N 1
ATOM 548 C CA . GLY A 1 71 ? 1.079 -7.990 8.338 1.00 90.19 71 GLY A CA 1
ATOM 549 C C . GLY A 1 71 ? 0.950 -8.465 9.784 1.00 90.19 71 GLY A C 1
ATOM 550 O O . GLY A 1 71 ? -0.012 -9.152 10.144 1.00 90.19 71 GLY A O 1
ATOM 551 N N . ASP A 1 72 ? 1.905 -8.055 10.612 1.00 91.12 72 ASP A N 1
ATOM 552 C CA . ASP A 1 72 ? 1.910 -8.381 12.034 1.00 91.12 72 ASP A CA 1
ATOM 553 C C . ASP A 1 72 ? 0.707 -7.760 12.758 1.00 91.12 72 ASP A C 1
ATOM 555 O O . ASP A 1 72 ? 0.229 -6.676 12.414 1.00 91.12 72 ASP A O 1
ATOM 559 N N . LEU A 1 73 ? 0.197 -8.482 13.757 1.00 92.94 73 LEU A N 1
ATOM 560 C CA . LEU A 1 73 ? -0.894 -8.032 14.615 1.00 92.94 73 LEU A CA 1
ATOM 561 C C . LEU A 1 73 ? -0.344 -7.751 16.011 1.00 92.94 73 LEU A C 1
ATOM 563 O O . LEU A 1 73 ? 0.245 -8.633 16.636 1.00 92.94 73 LEU A O 1
ATOM 567 N N . GLU A 1 74 ? -0.585 -6.542 16.501 1.00 92.62 74 GLU A N 1
ATOM 568 C CA . GLU A 1 74 ? -0.220 -6.104 17.845 1.00 92.62 74 GLU A CA 1
ATOM 569 C C . GLU A 1 74 ? -1.489 -5.889 18.677 1.00 92.62 74 GLU A C 1
ATOM 571 O O . GLU A 1 74 ? -2.484 -5.350 18.191 1.00 92.62 74 GLU A O 1
ATOM 576 N N . SER A 1 75 ? -1.470 -6.344 19.931 1.00 92.50 75 SER A N 1
ATOM 577 C CA . SER A 1 75 ? -2.577 -6.118 20.862 1.00 92.50 75 SER A CA 1
ATOM 578 C C . SER A 1 75 ? -2.469 -4.719 21.454 1.00 92.50 75 SER A C 1
ATOM 580 O O . SER A 1 75 ? -1.464 -4.400 22.079 1.00 92.50 75 SER A O 1
ATOM 582 N N . THR A 1 76 ? -3.522 -3.914 21.319 1.00 94.12 76 THR A N 1
ATOM 583 C CA . THR A 1 76 ? -3.574 -2.548 21.865 1.00 94.12 76 THR A CA 1
ATOM 584 C C . THR A 1 76 ? -4.161 -2.472 23.279 1.00 94.12 76 THR A C 1
ATOM 586 O O . THR A 1 76 ? -4.217 -1.391 23.855 1.00 94.12 76 THR A O 1
ATOM 589 N N . GLU A 1 77 ? -4.640 -3.597 23.831 1.00 95.06 77 GLU A N 1
ATOM 590 C CA . GLU A 1 77 ? -5.354 -3.698 25.124 1.00 95.06 77 GLU A CA 1
ATOM 591 C C . GLU A 1 77 ? -6.672 -2.902 25.215 1.00 95.06 77 GLU A C 1
ATOM 593 O O . GLU A 1 77 ? -7.354 -2.926 26.241 1.00 95.06 77 GLU A O 1
ATOM 598 N N . ASN A 1 78 ? -7.085 -2.243 24.134 1.00 96.94 78 ASN A N 1
ATOM 599 C CA . ASN A 1 78 ? -8.345 -1.523 24.059 1.00 96.94 78 ASN A CA 1
ATOM 600 C C . ASN A 1 78 ? -9.458 -2.463 23.558 1.00 96.94 78 ASN A C 1
ATOM 602 O O . ASN A 1 78 ? -9.350 -2.996 22.452 1.00 96.94 78 ASN A O 1
ATOM 606 N N . PRO A 1 79 ? -10.561 -2.651 24.308 1.00 95.12 79 PRO A N 1
ATOM 607 C CA . PRO A 1 79 ? -11.636 -3.566 23.915 1.00 95.12 79 PRO A CA 1
ATOM 608 C C . PRO A 1 79 ? -12.378 -3.167 22.628 1.00 95.12 79 PRO A C 1
ATOM 610 O O . PRO A 1 79 ? -13.136 -3.979 22.101 1.00 95.12 79 PRO A O 1
ATOM 613 N N . LEU A 1 80 ? -12.209 -1.934 22.139 1.00 96.38 80 LEU A N 1
ATOM 614 C CA . LEU A 1 80 ? -12.840 -1.446 20.907 1.00 96.38 80 LEU A CA 1
ATOM 615 C C . LEU A 1 80 ? -11.950 -1.582 19.664 1.00 96.38 80 LEU A C 1
ATOM 617 O O . LEU A 1 80 ? -12.427 -1.339 18.555 1.00 96.38 80 LEU A O 1
ATOM 621 N N . ASP A 1 81 ? -10.692 -1.990 19.828 1.00 95.62 81 ASP A N 1
ATOM 622 C CA . ASP A 1 81 ? -9.773 -2.185 18.713 1.00 95.62 81 ASP A CA 1
ATOM 623 C C . ASP A 1 81 ? -9.867 -3.636 18.233 1.00 95.62 81 ASP A C 1
ATOM 625 O O . ASP A 1 81 ? -9.606 -4.587 18.972 1.00 95.62 81 ASP A O 1
ATOM 629 N N . VAL A 1 82 ? -10.263 -3.816 16.973 1.00 94.38 82 VAL A N 1
ATOM 630 C CA . VAL A 1 82 ? -10.488 -5.138 16.380 1.00 94.38 82 VAL A CA 1
ATOM 631 C C . VAL A 1 82 ? -9.687 -5.267 15.092 1.00 94.38 82 VAL A C 1
ATOM 633 O O . VAL A 1 82 ? -9.684 -4.371 14.251 1.00 94.38 82 VAL A O 1
ATOM 636 N N . ALA A 1 83 ? -9.052 -6.424 14.911 1.00 95.00 83 ALA A N 1
ATOM 637 C CA . ALA A 1 83 ? -8.353 -6.794 13.688 1.00 95.00 83 ALA A CA 1
ATOM 638 C C . ALA A 1 83 ? -8.900 -8.111 13.122 1.00 95.00 83 ALA A C 1
ATOM 640 O O . ALA A 1 83 ? -9.333 -8.996 13.862 1.00 95.00 83 ALA A O 1
ATOM 641 N N . ILE A 1 84 ? -8.856 -8.255 11.797 1.00 93.81 84 ILE A N 1
ATOM 642 C CA . ILE A 1 84 ? -9.220 -9.500 11.113 1.00 93.81 84 ILE A CA 1
ATOM 643 C C . ILE A 1 84 ? -7.992 -10.412 11.092 1.00 93.81 84 ILE A C 1
ATOM 645 O O . ILE A 1 84 ? -6.935 -10.037 10.585 1.00 93.81 84 ILE A O 1
ATOM 649 N N . LYS A 1 85 ? -8.132 -11.627 11.630 1.00 92.88 85 LYS A N 1
ATOM 650 C CA . LYS A 1 85 ? -7.116 -12.678 11.518 1.00 92.88 85 LYS A CA 1
ATOM 651 C C . LYS A 1 85 ? -7.447 -13.584 10.332 1.00 92.88 85 LYS A C 1
ATOM 653 O O . LYS A 1 85 ? -8.286 -14.472 10.453 1.00 92.88 85 LYS A O 1
ATOM 658 N N . GLY A 1 86 ? -6.755 -13.371 9.216 1.00 90.88 86 GLY A N 1
ATOM 659 C CA . GLY A 1 86 ? -6.974 -14.084 7.956 1.00 90.88 86 GLY A CA 1
ATOM 660 C C . GLY A 1 86 ? -7.538 -13.163 6.876 1.00 90.88 86 GLY A C 1
ATOM 661 O O . GLY A 1 86 ? -7.398 -11.946 6.956 1.00 90.88 86 GLY A O 1
ATOM 662 N N . GLU A 1 87 ? -8.163 -13.754 5.864 1.00 91.38 87 GLU A N 1
ATOM 663 C CA . GLU A 1 87 ? -8.746 -13.010 4.748 1.00 91.38 87 GLU A CA 1
ATOM 664 C C . GLU A 1 87 ? -10.067 -12.342 5.150 1.00 91.38 87 GLU A C 1
ATOM 666 O O . GLU A 1 87 ? -10.929 -12.964 5.775 1.00 91.38 87 GLU A O 1
ATOM 671 N N . GLY A 1 88 ? -10.245 -11.079 4.761 1.00 92.44 88 GLY A N 1
ATOM 672 C CA . GLY A 1 88 ? -11.485 -10.344 4.988 1.00 92.44 88 GLY A CA 1
ATOM 673 C C . GLY A 1 88 ? -11.296 -8.832 4.995 1.00 92.44 88 GLY A C 1
ATOM 674 O O . GLY A 1 88 ? -10.187 -8.321 5.140 1.00 92.44 88 GLY A O 1
ATOM 675 N N . TYR A 1 89 ? -12.411 -8.119 4.861 1.00 93.81 89 TYR A N 1
ATOM 676 C CA . TYR A 1 89 ? -12.464 -6.662 4.912 1.00 93.81 89 TYR A CA 1
ATOM 677 C C . TYR A 1 89 ? -13.580 -6.215 5.848 1.00 93.81 89 TYR A C 1
ATOM 679 O O . TYR A 1 89 ? -14.635 -6.846 5.921 1.00 93.81 89 TYR A O 1
ATOM 687 N N . PHE A 1 90 ? -13.359 -5.095 6.532 1.00 94.44 90 PHE A N 1
ATOM 688 C CA . PHE A 1 90 ? -14.441 -4.381 7.192 1.00 94.44 90 PHE A CA 1
ATOM 689 C C . PHE A 1 90 ? -15.258 -3.613 6.155 1.00 94.44 90 PHE A C 1
ATOM 691 O O . PHE A 1 90 ? -14.710 -3.052 5.206 1.00 94.44 90 PHE A O 1
ATOM 698 N N . ILE A 1 91 ? -16.569 -3.563 6.363 1.00 95.38 91 ILE A N 1
ATOM 699 C CA . ILE A 1 91 ? -17.481 -2.743 5.570 1.00 95.38 91 ILE A CA 1
ATOM 700 C C . ILE A 1 91 ? -17.921 -1.591 6.464 1.00 95.38 91 ILE A C 1
ATOM 702 O O . ILE A 1 91 ? -18.401 -1.815 7.574 1.00 95.38 91 ILE A O 1
ATOM 706 N N . ILE A 1 92 ? -17.747 -0.365 5.981 1.00 93.62 92 ILE A N 1
ATOM 707 C CA . ILE A 1 92 ? -18.206 0.848 6.657 1.00 93.62 92 ILE A CA 1
ATOM 708 C C . ILE A 1 92 ? -19.155 1.596 5.729 1.00 93.62 92 ILE A C 1
ATOM 710 O O . ILE A 1 92 ? -18.937 1.627 4.520 1.00 93.62 92 ILE A O 1
ATOM 714 N N . GLN A 1 93 ? -20.195 2.204 6.293 1.00 95.44 93 GLN A N 1
ATOM 715 C CA . GLN A 1 93 ? -21.030 3.151 5.566 1.00 95.44 93 GLN A CA 1
ATOM 716 C C . GLN A 1 93 ? -20.452 4.560 5.768 1.00 95.44 93 GLN A C 1
ATOM 718 O O . GLN A 1 93 ? -20.363 5.014 6.916 1.00 95.44 93 GLN A O 1
ATOM 723 N N . PRO A 1 94 ? -20.024 5.252 4.698 1.00 94.06 94 PRO A N 1
ATOM 724 C CA . PRO A 1 94 ? -19.646 6.656 4.774 1.00 94.06 94 PRO A CA 1
ATOM 725 C C . PRO A 1 94 ? -20.805 7.522 5.276 1.00 94.06 94 PRO A C 1
ATOM 727 O O . PRO A 1 94 ? -21.974 7.158 5.176 1.00 94.06 94 PRO A O 1
ATOM 730 N N . LYS A 1 95 ? -20.496 8.723 5.778 1.00 93.69 95 LYS A N 1
ATOM 731 C CA . LYS A 1 95 ? -21.527 9.671 6.244 1.00 93.69 95 LYS A CA 1
ATOM 732 C C . LYS A 1 95 ? -22.540 10.050 5.156 1.00 93.69 95 LYS A C 1
ATOM 734 O O . LYS A 1 95 ? -23.651 10.443 5.491 1.00 93.69 95 LYS A O 1
ATOM 739 N N . GLU A 1 96 ? -22.144 9.957 3.890 1.00 93.06 96 GLU A N 1
ATOM 740 C CA . GLU A 1 96 ? -22.968 10.308 2.728 1.00 93.06 96 GLU A CA 1
ATOM 741 C C . GLU A 1 96 ? -23.773 9.122 2.163 1.00 93.06 96 GLU A C 1
ATOM 743 O O . GLU A 1 96 ? -24.528 9.308 1.211 1.00 93.06 96 GLU A O 1
ATOM 748 N N . GLY A 1 97 ? -23.677 7.937 2.783 1.00 71.00 97 GLY A N 1
ATOM 749 C CA . GLY A 1 97 ? -24.292 6.696 2.299 1.00 71.00 97 GLY A CA 1
ATOM 750 C C . GLY A 1 97 ? -23.438 5.976 1.269 1.00 71.00 97 GLY A C 1
ATOM 751 O O . GLY A 1 97 ? -24.047 5.213 0.489 1.00 71.00 97 GLY A O 1
#

pLDDT: mean 85.3, std 10.2, range [61.62, 97.25]

Radius of gyration: 21.04 Å; chains: 1; bounding box: 45×24×68 Å